Protein AF-A0A5C0SDE1-F1 (afdb_monomer_lite)

Foldseek 3Di:
DLVVLVVLLVQLVCQQVVLVVVCVVPVDDSVVSNVVSVVSNVVSVVCNVPPDDPPVCCVVVVVVVVVVVVVD

Radius of gyration: 16.06 Å; chains: 1; bounding box: 26×16×50 Å

Sequence (72 aa):
MFYVGVILLIFGSIFVYGTKYLMKIFKWNPINIKFIGLFIAVIGIFMIINGEFPKSLEFIRYFKGKGVLLWK

pLDDT: mean 82.17, std 15.5, range [37.78, 95.56]

Organism: Crassaminicella thermophila (NCBI:txid2599308)

Structure (mmCIF, N/CA/C/O backbone):
data_AF-A0A5C0SDE1-F1
#
_entry.id   AF-A0A5C0SDE1-F1
#
loop_
_atom_site.group_PDB
_atom_site.id
_atom_site.type_symbol
_atom_site.label_atom_id
_atom_site.label_alt_id
_atom_site.label_comp_id
_atom_site.label_asym_id
_atom_site.label_entity_id
_atom_site.label_seq_id
_atom_site.pdbx_PDB_ins_code
_atom_site.Cartn_x
_atom_site.Cartn_y
_atom_site.Cartn_z
_atom_site.occupancy
_atom_site.B_iso_or_equiv
_atom_site.auth_seq_id
_atom_site.auth_comp_id
_atom_site.auth_asym_id
_atom_site.auth_atom_id
_atom_site.pdbx_PDB_model_num
ATOM 1 N N . MET A 1 1 ? -16.130 3.344 7.305 1.00 78.38 1 MET A N 1
ATOM 2 C CA . MET A 1 1 ? -15.045 3.852 6.422 1.00 78.38 1 MET A CA 1
ATOM 3 C C . MET A 1 1 ? -13.724 3.101 6.578 1.00 78.38 1 MET A C 1
ATOM 5 O O . MET A 1 1 ? -12.988 3.003 5.604 1.00 78.38 1 MET A O 1
ATOM 9 N N . PHE A 1 2 ? -13.451 2.513 7.747 1.00 84.25 2 PHE A N 1
ATOM 10 C CA . PHE A 1 2 ? -12.243 1.725 8.008 1.00 84.25 2 PHE A CA 1
ATOM 11 C C . PHE A 1 2 ? -11.937 0.656 6.938 1.00 84.25 2 PHE A C 1
ATOM 13 O O . PHE A 1 2 ? -10.844 0.647 6.386 1.00 84.25 2 PHE A O 1
ATOM 20 N N . TYR A 1 3 ? -12.911 -0.191 6.574 1.00 86.75 3 TYR A N 1
ATOM 21 C CA 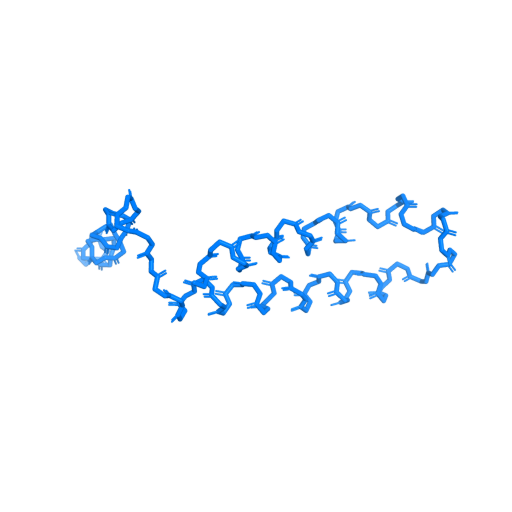. TYR A 1 3 ? -12.708 -1.258 5.579 1.00 86.75 3 TYR A CA 1
ATOM 22 C C . TYR A 1 3 ? -12.281 -0.746 4.198 1.00 86.75 3 TYR A C 1
ATOM 24 O O . TYR A 1 3 ? -11.423 -1.347 3.562 1.00 86.75 3 TYR A O 1
ATOM 32 N N . VAL A 1 4 ? -12.833 0.387 3.752 1.00 89.62 4 VAL A N 1
ATOM 33 C CA . VAL A 1 4 ? -12.438 1.023 2.484 1.00 89.62 4 VAL A CA 1
ATOM 34 C C . VAL A 1 4 ? -10.985 1.488 2.562 1.00 89.62 4 VAL A C 1
ATOM 36 O O . VAL A 1 4 ? -10.215 1.250 1.636 1.00 89.62 4 VAL A O 1
ATOM 39 N N . GLY A 1 5 ? -10.586 2.076 3.693 1.00 90.44 5 GLY A N 1
ATOM 40 C CA . GLY A 1 5 ? -9.196 2.447 3.942 1.00 90.44 5 GLY A CA 1
ATOM 41 C C . GLY A 1 5 ? -8.252 1.240 3.945 1.00 90.44 5 GLY A C 1
ATOM 42 O O . GLY A 1 5 ? -7.195 1.306 3.327 1.00 90.44 5 GLY A O 1
ATOM 43 N N . VAL A 1 6 ? -8.654 0.112 4.546 1.00 91.12 6 VAL A N 1
ATOM 44 C CA . VAL A 1 6 ? -7.883 -1.149 4.518 1.00 91.12 6 VAL A CA 1
ATOM 45 C C . VAL A 1 6 ? -7.712 -1.662 3.089 1.00 91.12 6 VAL A C 1
ATOM 47 O O . VAL A 1 6 ? -6.600 -2.011 2.698 1.00 91.12 6 VAL A O 1
ATOM 50 N N . ILE A 1 7 ? -8.781 -1.661 2.289 1.00 94.75 7 ILE A N 1
ATOM 51 C CA . ILE A 1 7 ? -8.727 -2.065 0.878 1.00 94.75 7 ILE A CA 1
ATOM 52 C C . ILE A 1 7 ? -7.767 -1.160 0.095 1.00 94.75 7 ILE A C 1
ATOM 54 O O . ILE A 1 7 ? -6.902 -1.663 -0.621 1.00 94.75 7 ILE A O 1
ATOM 58 N N . LEU A 1 8 ? -7.861 0.162 0.268 1.00 93.69 8 LEU A N 1
ATOM 59 C CA . LEU A 1 8 ? -6.945 1.122 -0.357 1.00 93.69 8 LEU A CA 1
ATOM 60 C C . LEU A 1 8 ? -5.489 0.872 0.049 1.00 93.69 8 LEU A C 1
ATOM 62 O O . LEU A 1 8 ? -4.601 0.941 -0.795 1.00 93.69 8 LEU A O 1
ATOM 66 N N . LEU A 1 9 ? -5.239 0.528 1.310 1.00 94.56 9 LEU A N 1
ATOM 67 C CA . LEU A 1 9 ? -3.900 0.222 1.814 1.00 94.56 9 LEU A CA 1
ATOM 68 C C . LEU A 1 9 ? -3.335 -1.058 1.175 1.00 94.56 9 LEU A C 1
ATOM 70 O O . LEU A 1 9 ? -2.172 -1.083 0.771 1.00 94.56 9 LEU A O 1
ATOM 74 N N . ILE A 1 10 ? -4.171 -2.089 1.010 1.00 95.31 10 ILE A N 1
ATOM 75 C CA . ILE A 1 10 ? -3.806 -3.325 0.301 1.00 95.31 10 ILE A CA 1
ATOM 76 C C . ILE A 1 10 ? -3.468 -3.016 -1.159 1.00 95.31 10 ILE A C 1
ATOM 78 O O . ILE A 1 10 ? -2.402 -3.408 -1.633 1.00 95.31 10 ILE A O 1
ATOM 82 N N . PHE A 1 11 ? -4.324 -2.272 -1.864 1.00 93.88 11 PHE A N 1
ATOM 83 C CA . PHE A 1 11 ? -4.052 -1.886 -3.248 1.00 93.88 11 PHE A CA 1
ATOM 84 C C . PHE A 1 11 ? -2.785 -1.035 -3.360 1.00 93.88 11 PHE A C 1
ATOM 86 O O . PHE A 1 11 ? -1.921 -1.353 -4.173 1.00 93.88 11 PHE A O 1
ATOM 93 N N . GLY A 1 12 ? -2.619 -0.015 -2.517 1.00 93.44 12 GLY A N 1
ATOM 94 C CA . 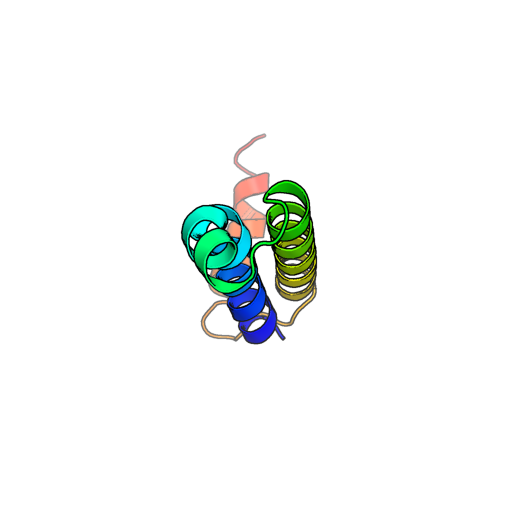GLY A 1 12 ? -1.416 0.816 -2.484 1.00 93.44 12 GLY A CA 1
ATOM 95 C C . GLY A 1 12 ? -0.142 -0.011 -2.282 1.00 93.44 12 GLY A C 1
ATOM 96 O O . GLY A 1 12 ? 0.834 0.170 -3.010 1.00 93.44 12 GLY A O 1
ATOM 97 N N . SER A 1 13 ? -0.179 -0.999 -1.380 1.00 93.44 13 SER A N 1
ATOM 98 C CA . SER A 1 13 ? 0.913 -1.960 -1.179 1.00 93.44 13 SER A CA 1
ATOM 99 C C . SER A 1 13 ? 1.198 -2.788 -2.439 1.00 93.44 13 SER A C 1
ATOM 101 O O . SER A 1 13 ? 2.348 -2.889 -2.870 1.00 93.44 13 SER A O 1
ATOM 103 N N . ILE A 1 14 ? 0.161 -3.309 -3.104 1.00 93.94 14 ILE A N 1
ATOM 104 C CA . ILE A 1 14 ? 0.310 -4.042 -4.371 1.00 93.94 14 ILE A CA 1
ATOM 105 C C . ILE A 1 14 ? 0.934 -3.153 -5.451 1.00 93.94 14 ILE A C 1
ATOM 107 O O . ILE A 1 14 ? 1.797 -3.622 -6.186 1.00 93.94 14 ILE A O 1
ATOM 111 N N . PHE A 1 15 ? 0.570 -1.874 -5.545 1.00 91.56 15 PHE A N 1
ATOM 112 C CA . PHE A 1 15 ? 1.188 -0.963 -6.513 1.00 91.56 15 PHE A CA 1
ATOM 113 C C . PHE A 1 15 ? 2.674 -0.722 -6.210 1.00 91.56 15 PHE A C 1
ATOM 115 O O . PHE A 1 15 ? 3.500 -0.777 -7.122 1.00 91.56 15 PHE A O 1
ATOM 122 N N . VAL A 1 16 ? 3.044 -0.531 -4.940 1.00 92.88 16 VAL A N 1
ATOM 123 C CA . VAL A 1 16 ? 4.440 -0.288 -4.536 1.00 92.88 16 VAL A CA 1
ATOM 124 C C . VAL A 1 16 ? 5.311 -1.541 -4.705 1.00 92.88 16 VAL A C 1
ATOM 126 O O . VAL A 1 16 ? 6.377 -1.474 -5.326 1.00 92.88 16 VAL A O 1
ATOM 129 N N . TYR A 1 17 ? 4.874 -2.701 -4.214 1.00 92.44 17 TYR A N 1
ATOM 130 C CA . TYR A 1 17 ? 5.664 -3.941 -4.268 1.00 92.44 17 TYR A CA 1
ATOM 131 C C . TYR A 1 17 ? 5.500 -4.701 -5.592 1.00 92.44 17 TYR A C 1
ATOM 133 O O . TYR A 1 17 ? 6.454 -5.282 -6.110 1.00 92.44 17 TYR A O 1
ATOM 141 N N . GLY A 1 18 ? 4.317 -4.642 -6.198 1.00 91.56 18 GLY A N 1
ATOM 142 C CA . GLY A 1 18 ? 3.985 -5.260 -7.483 1.00 91.56 18 GLY A CA 1
ATOM 143 C C . GLY A 1 18 ? 4.445 -4.464 -8.705 1.00 91.56 18 GLY A C 1
ATOM 144 O O . GLY A 1 18 ? 4.148 -4.865 -9.833 1.00 91.56 18 GLY A O 1
ATOM 145 N N . THR A 1 19 ? 5.215 -3.383 -8.514 1.00 91.06 19 THR A N 1
ATOM 146 C CA . THR A 1 19 ? 5.722 -2.514 -9.592 1.00 91.06 19 THR A CA 1
ATOM 147 C C . THR A 1 19 ? 6.326 -3.316 -10.754 1.00 91.06 19 THR A C 1
ATOM 149 O O . THR A 1 19 ? 6.069 -3.008 -11.912 1.00 91.06 19 THR A O 1
ATOM 152 N N . LYS A 1 20 ? 7.071 -4.399 -10.476 1.00 89.56 20 LYS A N 1
ATOM 153 C CA . LYS A 1 20 ? 7.698 -5.249 -11.510 1.00 89.56 20 LYS A CA 1
ATOM 154 C C . LYS A 1 20 ? 6.679 -5.903 -12.453 1.00 89.56 20 LYS A C 1
ATOM 156 O O . LYS A 1 20 ? 6.949 -6.024 -13.646 1.00 89.56 20 LYS A O 1
ATOM 161 N N . TYR A 1 21 ? 5.529 -6.332 -11.935 1.00 90.88 21 TYR A N 1
ATOM 162 C CA . TYR A 1 21 ? 4.457 -6.921 -12.743 1.00 90.88 21 TYR A CA 1
ATOM 163 C C . TYR A 1 21 ? 3.711 -5.840 -13.526 1.00 90.88 21 TYR A C 1
ATOM 165 O O . TYR A 1 21 ? 3.478 -5.992 -14.722 1.00 90.88 21 TYR A O 1
ATOM 173 N N . LEU A 1 22 ? 3.426 -4.709 -12.880 1.00 88.25 22 LEU A N 1
ATOM 174 C CA . LEU A 1 22 ? 2.741 -3.579 -13.506 1.00 88.25 22 LEU A CA 1
ATOM 175 C C . LEU A 1 22 ? 3.565 -2.943 -14.630 1.00 88.25 22 LEU A C 1
ATOM 177 O O . LEU A 1 22 ? 3.016 -2.611 -15.676 1.00 88.25 22 LEU A O 1
ATOM 181 N N . MET A 1 23 ? 4.887 -2.856 -14.478 1.00 91.69 23 MET A N 1
ATOM 182 C CA . MET A 1 23 ? 5.786 -2.401 -15.542 1.00 91.69 23 MET A CA 1
ATOM 183 C C . MET A 1 23 ? 5.703 -3.279 -16.794 1.00 91.69 23 MET A C 1
ATOM 185 O O . MET A 1 23 ? 5.750 -2.753 -17.903 1.00 91.69 23 MET A O 1
ATOM 189 N N . LYS A 1 24 ? 5.562 -4.604 -16.639 1.00 90.12 24 LYS A N 1
ATOM 190 C CA . LYS A 1 24 ? 5.446 -5.524 -17.783 1.00 90.12 24 LYS A CA 1
ATOM 191 C C . LYS A 1 24 ? 4.148 -5.320 -18.565 1.00 90.12 24 LYS A C 1
ATOM 193 O O . LYS A 1 24 ? 4.156 -5.484 -19.778 1.00 90.12 24 LYS A O 1
ATOM 198 N N . ILE A 1 25 ? 3.063 -4.969 -17.877 1.00 91.38 25 ILE A N 1
ATOM 199 C CA . ILE A 1 25 ? 1.733 -4.805 -18.478 1.00 91.38 25 ILE A CA 1
ATOM 200 C C . ILE A 1 25 ? 1.579 -3.403 -19.079 1.00 91.38 25 ILE A C 1
ATOM 202 O O . ILE A 1 25 ? 1.186 -3.261 -20.231 1.00 91.38 25 ILE A O 1
ATOM 206 N N . PHE A 1 26 ? 1.924 -2.365 -18.314 1.00 86.88 26 PHE A N 1
ATOM 207 C CA . PHE A 1 26 ? 1.618 -0.973 -18.658 1.00 86.88 26 PHE A CA 1
ATOM 208 C C . PHE A 1 26 ? 2.792 -0.208 -19.285 1.00 86.88 26 PHE A C 1
ATOM 210 O O . PHE A 1 26 ? 2.599 0.914 -19.744 1.00 86.88 26 PHE A O 1
ATOM 217 N N . LYS A 1 27 ? 4.011 -0.774 -19.300 1.00 88.31 27 LYS A N 1
ATOM 218 C CA . LYS A 1 27 ? 5.251 -0.110 -19.769 1.00 88.31 27 LYS A CA 1
ATOM 219 C C . LYS A 1 27 ? 5.498 1.270 -19.137 1.00 88.31 27 LYS A C 1
ATOM 221 O O . LYS A 1 27 ? 6.148 2.131 -19.721 1.00 88.31 27 LYS A O 1
ATOM 226 N N . TRP A 1 28 ? 4.971 1.492 -17.937 1.00 88.00 28 TRP A N 1
ATOM 227 C CA . TRP A 1 28 ? 5.123 2.745 -17.206 1.00 88.00 28 TRP A CA 1
ATOM 228 C C . TRP A 1 28 ? 6.447 2.814 -16.452 1.00 88.00 28 TRP A C 1
ATOM 230 O O . TRP A 1 28 ? 7.035 1.796 -16.081 1.00 88.00 28 TRP A O 1
ATOM 240 N N . ASN A 1 29 ? 6.891 4.043 -16.183 1.00 92.50 29 ASN A N 1
ATOM 241 C CA . ASN A 1 29 ? 8.071 4.284 -15.367 1.00 92.50 29 ASN A CA 1
ATOM 242 C C . ASN A 1 29 ? 7.816 3.786 -13.923 1.00 92.50 29 ASN A C 1
ATOM 244 O O . ASN A 1 29 ? 6.801 4.169 -13.326 1.00 92.50 29 ASN A O 1
ATOM 248 N N . PRO A 1 30 ? 8.710 2.963 -13.336 1.00 90.00 30 PRO A N 1
ATOM 249 C CA . PRO A 1 30 ? 8.556 2.432 -11.978 1.00 90.00 30 PRO A CA 1
ATOM 250 C C . PRO A 1 30 ? 8.335 3.506 -10.917 1.00 90.00 30 PRO A C 1
ATOM 252 O O . PRO A 1 30 ? 7.624 3.265 -9.942 1.00 90.00 30 PRO A O 1
ATOM 255 N N . ILE A 1 31 ? 8.945 4.680 -11.092 1.00 92.81 31 ILE A N 1
ATOM 256 C CA . ILE A 1 31 ? 8.835 5.786 -10.136 1.00 92.81 31 ILE A CA 1
ATOM 257 C C . ILE A 1 31 ? 7.381 6.253 -10.037 1.00 92.81 31 ILE A C 1
ATOM 259 O O . ILE A 1 31 ? 6.859 6.375 -8.933 1.00 92.81 31 ILE A O 1
ATOM 263 N N . ASN A 1 32 ? 6.696 6.412 -11.173 1.00 92.38 32 ASN A N 1
ATOM 264 C CA . ASN A 1 32 ? 5.310 6.879 -11.210 1.00 92.38 32 ASN A CA 1
ATOM 265 C C . ASN A 1 32 ? 4.363 5.871 -10.550 1.00 92.38 32 ASN A C 1
ATOM 267 O O . ASN A 1 32 ? 3.506 6.257 -9.760 1.00 92.38 32 ASN A O 1
ATOM 271 N N . ILE A 1 33 ? 4.552 4.575 -10.820 1.00 91.81 33 ILE A N 1
ATOM 272 C CA . ILE A 1 33 ? 3.737 3.505 -10.222 1.00 91.81 33 ILE A CA 1
ATOM 273 C C . ILE A 1 33 ? 3.897 3.498 -8.697 1.00 91.81 33 ILE A C 1
ATOM 275 O O . ILE A 1 33 ? 2.904 3.446 -7.970 1.00 91.81 33 ILE A O 1
ATOM 279 N N . LYS A 1 34 ? 5.138 3.598 -8.204 1.00 92.81 34 LYS A N 1
ATOM 280 C CA . LYS A 1 34 ? 5.415 3.659 -6.764 1.00 92.81 34 LYS A CA 1
ATOM 281 C C . LYS A 1 34 ? 4.822 4.906 -6.125 1.00 92.81 34 LYS A C 1
ATOM 283 O O . LYS A 1 3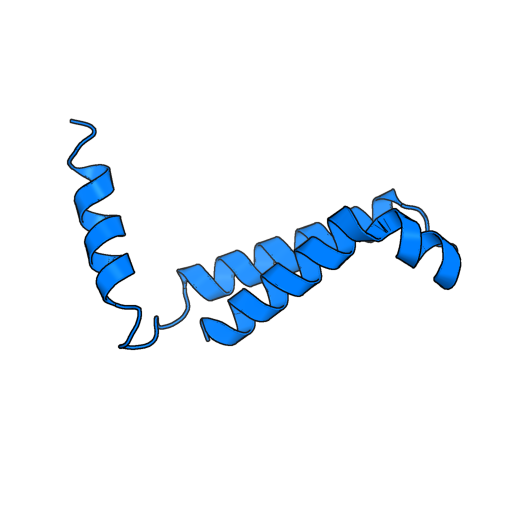4 ? 4.268 4.807 -5.036 1.00 92.81 34 LYS A O 1
ATOM 288 N N . PHE A 1 35 ? 4.913 6.053 -6.794 1.00 95.06 35 PHE A N 1
ATOM 289 C CA . PHE A 1 35 ? 4.383 7.309 -6.274 1.00 95.06 35 PHE A CA 1
ATOM 290 C C . PHE A 1 35 ? 2.855 7.269 -6.156 1.00 95.06 35 PHE A C 1
ATOM 292 O O . PHE A 1 35 ? 2.306 7.634 -5.120 1.00 95.06 35 PHE A O 1
ATOM 299 N N . ILE A 1 36 ? 2.173 6.734 -7.173 1.00 94.06 36 ILE A N 1
ATOM 300 C CA . ILE A 1 36 ? 0.717 6.535 -7.158 1.00 94.06 36 ILE A CA 1
ATOM 301 C C . ILE A 1 36 ? 0.321 5.537 -6.064 1.00 94.06 36 ILE A C 1
ATOM 303 O O . ILE A 1 36 ? -0.581 5.816 -5.276 1.00 94.06 36 ILE A O 1
ATOM 307 N N . GLY A 1 37 ? 1.016 4.400 -5.969 1.00 93.81 37 GLY A N 1
ATOM 308 C CA . GLY A 1 37 ? 0.757 3.397 -4.934 1.00 93.81 37 GLY A CA 1
ATOM 309 C C . GLY A 1 37 ? 0.934 3.947 -3.519 1.00 93.81 37 GLY A C 1
ATOM 310 O O . GLY A 1 37 ? 0.093 3.711 -2.652 1.00 93.81 37 GLY A O 1
ATOM 311 N N . LEU A 1 38 ? 1.985 4.741 -3.301 1.00 95.56 38 LEU A N 1
ATOM 312 C CA . LEU A 1 38 ? 2.240 5.411 -2.029 1.00 95.56 38 LEU A CA 1
ATOM 313 C C . LEU A 1 38 ? 1.145 6.435 -1.706 1.00 95.56 38 LEU A C 1
ATOM 315 O O . LEU A 1 38 ? 0.641 6.450 -0.586 1.00 95.56 38 LEU A O 1
ATOM 319 N N . PHE A 1 39 ? 0.726 7.241 -2.681 1.00 95.50 39 PHE A N 1
ATOM 320 C CA . PHE A 1 39 ? -0.348 8.217 -2.496 1.00 95.50 39 PHE A CA 1
ATOM 321 C C . PHE A 1 39 ? -1.674 7.545 -2.105 1.00 95.50 39 PHE A C 1
ATOM 323 O O . PHE A 1 39 ? -2.322 7.958 -1.141 1.00 95.50 39 PHE A O 1
ATOM 330 N N . ILE A 1 40 ? -2.033 6.448 -2.780 1.00 94.88 40 ILE A N 1
ATOM 331 C CA . ILE A 1 40 ? -3.215 5.636 -2.451 1.00 94.88 40 ILE A CA 1
ATOM 332 C C . ILE A 1 40 ? -3.107 5.064 -1.030 1.00 94.88 40 ILE A C 1
ATOM 334 O O . ILE A 1 40 ? -4.073 5.127 -0.266 1.00 94.88 40 ILE A O 1
ATOM 338 N N . ALA A 1 41 ? -1.937 4.541 -0.650 1.00 94.25 41 ALA A N 1
ATOM 339 C CA . ALA A 1 41 ? -1.716 3.999 0.688 1.00 94.25 41 ALA A CA 1
ATOM 340 C C . ALA A 1 41 ? -1.859 5.076 1.777 1.00 94.25 41 ALA A C 1
ATOM 342 O O . ALA A 1 41 ? -2.495 4.823 2.800 1.00 94.25 41 ALA A O 1
ATOM 343 N N . VAL A 1 42 ? -1.335 6.285 1.549 1.00 94.81 42 VAL A N 1
ATOM 344 C CA . VAL A 1 42 ? -1.462 7.418 2.483 1.00 94.81 42 VAL A CA 1
ATOM 345 C C . VAL A 1 42 ? -2.926 7.812 2.673 1.00 94.81 42 VAL A C 1
ATOM 347 O O . VAL A 1 42 ? -3.366 7.979 3.812 1.00 94.81 42 VAL A O 1
ATOM 350 N N . ILE A 1 43 ? -3.708 7.892 1.592 1.00 93.25 43 ILE A N 1
ATOM 351 C CA . ILE A 1 43 ? -5.154 8.152 1.684 1.00 93.25 43 ILE A CA 1
ATOM 352 C C . ILE A 1 43 ? -5.847 7.038 2.479 1.00 93.25 43 ILE A C 1
ATOM 354 O O . ILE A 1 43 ? -6.634 7.327 3.381 1.00 93.25 43 ILE A O 1
ATOM 358 N N . GLY A 1 44 ? -5.513 5.773 2.206 1.00 92.62 44 GLY A N 1
ATOM 359 C CA . GLY A 1 44 ? -6.041 4.625 2.947 1.00 92.62 44 GLY A CA 1
ATOM 360 C C . GLY A 1 44 ? -5.751 4.705 4.449 1.00 92.62 44 GLY A C 1
ATOM 361 O O . GLY A 1 44 ? -6.655 4.504 5.260 1.00 92.62 44 GLY A O 1
ATOM 362 N N . ILE A 1 45 ? -4.527 5.086 4.828 1.00 91.31 45 ILE A N 1
ATOM 363 C CA . ILE A 1 45 ? -4.132 5.313 6.227 1.00 91.31 45 ILE A CA 1
ATOM 364 C C . ILE A 1 45 ? -4.969 6.432 6.854 1.00 91.31 45 ILE A C 1
ATOM 366 O O . ILE A 1 45 ? -5.515 6.247 7.943 1.00 91.31 45 ILE A O 1
ATOM 370 N N . PHE A 1 46 ? -5.125 7.569 6.172 1.00 89.75 46 PHE A N 1
ATOM 371 C CA . PHE A 1 46 ? -5.954 8.674 6.664 1.00 89.75 46 PHE A CA 1
ATOM 372 C C . PHE A 1 46 ? -7.413 8.248 6.877 1.00 89.75 46 PHE A C 1
ATOM 374 O O . PHE A 1 46 ? -8.014 8.595 7.895 1.00 89.75 46 PHE A O 1
ATOM 381 N N . MET A 1 47 ? -7.974 7.456 5.961 1.00 88.81 47 MET A N 1
ATOM 382 C CA . MET A 1 47 ? -9.337 6.926 6.080 1.00 88.81 47 MET A CA 1
ATOM 383 C C . MET A 1 47 ? -9.484 5.902 7.208 1.00 88.81 47 MET A C 1
ATOM 385 O O . MET A 1 47 ? -10.552 5.809 7.808 1.00 88.81 47 MET A O 1
ATOM 389 N N . ILE A 1 48 ? -8.436 5.136 7.512 1.00 89.44 48 ILE A N 1
ATOM 390 C CA . ILE A 1 48 ? -8.415 4.221 8.658 1.00 89.44 48 ILE A CA 1
ATOM 391 C C . ILE A 1 48 ? -8.369 4.999 9.974 1.00 89.44 48 ILE A C 1
ATOM 393 O O . ILE A 1 48 ? -9.089 4.656 10.907 1.00 89.44 48 ILE A O 1
ATOM 397 N N . ILE A 1 49 ? -7.531 6.035 10.057 1.00 84.62 49 ILE A N 1
ATOM 398 C CA . ILE A 1 49 ? -7.346 6.813 11.287 1.00 84.62 49 ILE A CA 1
ATOM 399 C C . ILE A 1 49 ? -8.592 7.641 11.616 1.00 84.62 49 ILE A C 1
ATOM 401 O O . ILE A 1 49 ? -8.984 7.689 12.781 1.00 84.62 49 ILE A O 1
ATOM 405 N N . ASN A 1 50 ? -9.195 8.278 10.607 1.00 83.06 50 ASN A N 1
ATOM 406 C CA . ASN A 1 50 ? -10.373 9.137 10.773 1.00 83.06 50 ASN A CA 1
ATOM 407 C C . ASN A 1 50 ? -11.701 8.384 10.638 1.00 83.06 50 ASN A C 1
ATOM 409 O O . ASN A 1 50 ? -12.756 8.925 10.958 1.00 83.06 50 ASN A O 1
ATOM 413 N N . GLY A 1 51 ? -11.675 7.159 10.118 1.00 80.19 51 GLY A N 1
ATOM 414 C CA . GLY A 1 51 ? -12.870 6.355 9.943 1.00 80.19 51 GLY A CA 1
ATOM 415 C C . GLY A 1 51 ? -13.355 5.760 11.258 1.00 80.19 51 GLY A C 1
ATOM 416 O O . GLY A 1 51 ? -12.569 5.375 12.121 1.00 80.19 51 GLY A O 1
ATOM 417 N N . GLU A 1 52 ? -14.670 5.603 11.376 1.00 73.81 52 GLU A N 1
ATOM 418 C CA . GLU A 1 52 ? -15.259 4.819 12.459 1.00 73.81 52 GLU A CA 1
ATOM 419 C C . GLU A 1 52 ? -14.728 3.380 12.403 1.00 73.81 52 GLU A C 1
ATOM 421 O O . GLU A 1 52 ? -14.865 2.682 11.385 1.00 73.81 52 GLU A O 1
ATOM 426 N N . PHE A 1 53 ? -14.082 2.964 13.495 1.00 73.56 53 PHE A N 1
ATOM 427 C CA . PHE A 1 53 ? -13.641 1.591 13.695 1.00 73.56 53 PHE A CA 1
ATOM 428 C C . PHE A 1 53 ? -14.879 0.708 13.879 1.00 73.56 53 PHE A C 1
ATOM 430 O O . PHE A 1 53 ? -15.775 1.072 14.642 1.00 73.56 53 PHE A O 1
ATOM 437 N N . PRO A 1 54 ? -14.965 -0.449 13.206 1.00 76.81 54 PRO A N 1
ATOM 438 C CA . PRO A 1 54 ? -16.077 -1.363 13.427 1.00 76.81 54 PRO A CA 1
ATOM 439 C C . PRO A 1 54 ? -16.042 -1.873 14.873 1.00 76.81 54 PRO A C 1
ATOM 441 O O . PRO A 1 54 ? -14.965 -2.073 15.432 1.00 76.81 54 PRO A O 1
ATOM 444 N N . LYS A 1 55 ? -17.218 -2.124 15.464 1.00 71.94 55 LYS A N 1
ATOM 445 C CA . LYS A 1 55 ? -17.365 -2.548 16.873 1.00 71.94 55 LYS A CA 1
ATOM 446 C C . LYS A 1 55 ? -16.505 -3.766 17.235 1.00 71.94 55 LYS A C 1
ATOM 448 O O . LYS A 1 55 ? -15.996 -3.861 18.343 1.00 71.94 55 LYS A O 1
ATOM 453 N N . SER A 1 56 ? -16.272 -4.666 16.279 1.00 74.88 56 SER A N 1
ATOM 454 C CA . SER A 1 56 ? -15.397 -5.833 16.446 1.00 74.88 56 SER A CA 1
ATOM 455 C C . SER A 1 56 ? -13.910 -5.494 16.606 1.00 74.88 56 SER A C 1
ATOM 457 O O . SER A 1 56 ? -13.163 -6.319 17.118 1.00 74.88 56 SER A O 1
ATOM 459 N N . LEU A 1 57 ? -13.471 -4.303 16.187 1.00 70.06 57 LEU A N 1
ATOM 460 C CA . LEU A 1 57 ? -12.087 -3.819 16.247 1.00 70.06 57 LEU A CA 1
ATOM 461 C C . LEU A 1 57 ? -11.906 -2.657 17.240 1.00 70.06 57 LEU A C 1
ATOM 463 O O . LEU A 1 57 ? -10.810 -2.104 17.344 1.00 70.06 57 LEU A O 1
ATOM 467 N N . GLU A 1 58 ? -12.933 -2.305 18.022 1.00 69.25 58 GLU A N 1
ATOM 468 C CA . GLU A 1 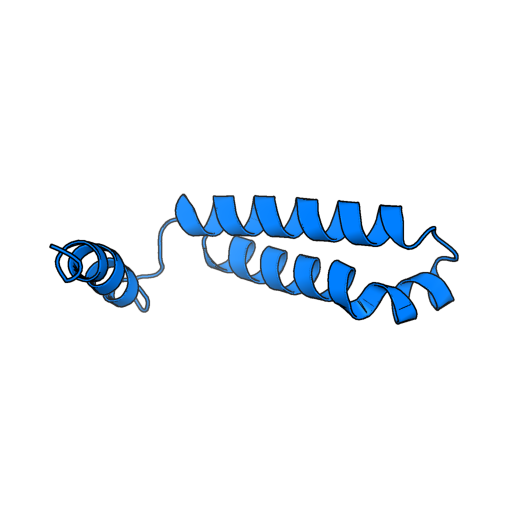58 ? -12.827 -1.279 19.072 1.00 69.25 58 GLU A CA 1
ATOM 469 C C . GLU A 1 58 ? -11.765 -1.621 20.130 1.00 69.25 58 GLU A C 1
ATOM 471 O O . GLU A 1 58 ? -11.147 -0.715 20.694 1.00 69.25 58 GLU A O 1
ATOM 476 N N . PHE A 1 59 ? -11.462 -2.908 20.347 1.00 72.44 59 PHE A N 1
ATOM 477 C CA . PHE A 1 59 ? -10.390 -3.341 21.251 1.00 72.44 59 PHE A CA 1
ATOM 478 C C . PHE A 1 59 ? -9.013 -2.785 20.843 1.00 72.44 59 PHE A C 1
ATOM 480 O O . PHE A 1 59 ? -8.193 -2.470 21.705 1.00 72.44 59 PHE A O 1
ATOM 487 N N . ILE A 1 60 ? -8.762 -2.572 19.545 1.00 68.94 60 ILE A N 1
ATOM 488 C CA . ILE A 1 60 ? -7.517 -1.960 19.051 1.00 68.94 60 ILE A CA 1
ATOM 489 C C . ILE A 1 60 ? -7.415 -0.504 19.526 1.00 68.94 60 ILE A C 1
ATOM 491 O O . ILE A 1 60 ? -6.326 -0.017 19.837 1.00 68.94 60 ILE A O 1
ATOM 495 N N . ARG A 1 61 ? -8.551 0.191 19.670 1.00 62.78 61 ARG A N 1
ATOM 496 C CA . ARG A 1 61 ? -8.602 1.558 20.204 1.00 62.78 61 ARG A CA 1
ATOM 497 C C . ARG A 1 61 ? -8.165 1.603 21.671 1.00 62.78 61 ARG A C 1
ATOM 499 O O . ARG A 1 61 ? -7.453 2.528 22.058 1.00 62.78 61 ARG A O 1
ATOM 506 N N . TYR A 1 62 ? -8.510 0.579 22.456 1.00 6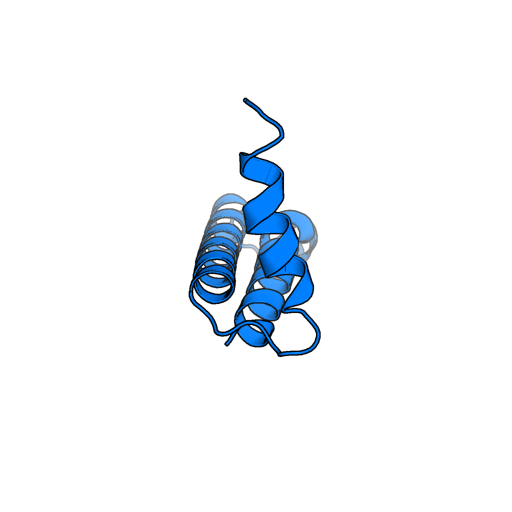2.25 62 TYR A N 1
ATOM 507 C CA . TYR A 1 62 ? -8.026 0.421 23.833 1.00 62.25 62 TYR A CA 1
ATOM 508 C C . TYR A 1 62 ? -6.501 0.244 23.898 1.00 62.25 62 TYR A C 1
ATOM 510 O O . TYR A 1 62 ? -5.850 0.844 24.757 1.00 62.25 62 TYR A O 1
ATOM 518 N N . PHE A 1 63 ? -5.906 -0.504 22.964 1.00 62.88 63 PHE A N 1
ATOM 519 C CA . PHE A 1 63 ? -4.447 -0.639 22.874 1.00 62.88 63 PHE A CA 1
ATOM 520 C C . PHE A 1 63 ? -3.754 0.657 22.437 1.00 62.88 63 PHE A C 1
ATOM 522 O O . PHE A 1 63 ? -2.710 1.000 22.994 1.00 62.88 63 PHE A O 1
ATOM 529 N N . LYS A 1 64 ? -4.357 1.432 21.524 1.00 56.94 64 LYS A N 1
ATOM 530 C CA . LYS A 1 64 ? -3.841 2.750 21.110 1.00 56.94 64 LYS A CA 1
ATOM 531 C C . LYS A 1 64 ? -3.735 3.733 22.289 1.00 56.94 64 LYS A C 1
ATOM 533 O O . LYS A 1 64 ? -2.810 4.535 22.321 1.00 56.94 64 LYS A O 1
ATOM 538 N N . GLY A 1 65 ? -4.642 3.646 23.268 1.00 52.91 65 GLY A N 1
ATOM 539 C CA . GLY A 1 65 ? -4.614 4.469 24.485 1.00 52.91 65 GLY A CA 1
ATOM 540 C C . GLY A 1 65 ? -3.596 4.018 25.543 1.00 52.91 65 GLY A C 1
ATOM 541 O O . GLY A 1 65 ? -2.984 4.860 26.193 1.00 52.91 65 GLY A O 1
ATOM 542 N N . LYS A 1 66 ? -3.372 2.706 25.711 1.00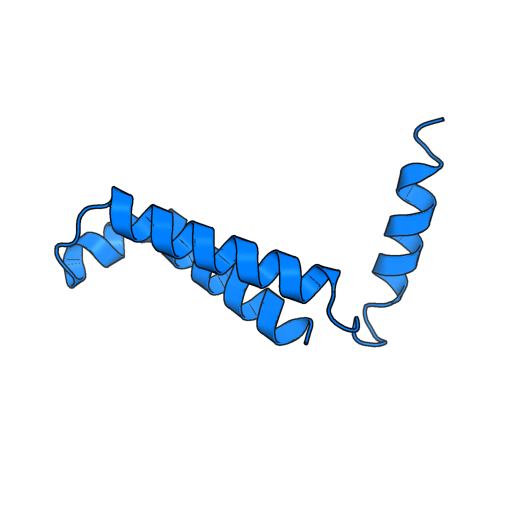 51.09 66 LYS A N 1
ATOM 543 C CA . LYS A 1 66 ? -2.424 2.168 26.712 1.00 51.09 66 LYS A CA 1
ATOM 544 C C . LYS A 1 66 ? -0.974 2.078 26.228 1.00 51.09 66 LYS A C 1
ATOM 546 O O . LYS A 1 66 ? -0.071 2.185 27.051 1.00 51.09 66 LYS A O 1
ATOM 551 N N . GLY A 1 67 ? -0.731 1.936 24.924 1.00 49.56 67 GLY A N 1
ATOM 552 C CA . GLY A 1 67 ? 0.630 1.895 24.369 1.00 49.56 67 GLY A CA 1
ATOM 553 C C . GLY A 1 67 ? 1.422 3.193 24.571 1.00 49.56 67 GLY A C 1
ATOM 554 O O . GLY A 1 67 ? 2.640 3.151 24.681 1.00 49.56 67 GLY A O 1
ATOM 555 N N . VAL A 1 68 ? 0.735 4.335 24.699 1.00 49.91 68 VAL A N 1
ATOM 556 C CA . VAL A 1 68 ? 1.350 5.648 24.982 1.00 49.91 68 VAL A CA 1
ATOM 557 C C . VAL A 1 68 ? 1.707 5.815 26.470 1.00 49.91 68 VAL A C 1
ATOM 559 O O . VAL A 1 68 ? 2.587 6.598 26.809 1.00 49.91 68 VAL A O 1
ATOM 562 N N . LEU A 1 69 ? 1.062 5.063 27.368 1.00 46.75 69 LEU A N 1
ATOM 563 C CA . LEU A 1 69 ? 1.283 5.127 28.820 1.00 46.75 69 LEU A CA 1
ATOM 564 C C . LEU A 1 69 ? 2.382 4.179 29.324 1.00 46.75 69 LEU A C 1
ATOM 566 O O . LEU A 1 69 ? 2.826 4.340 30.451 1.00 46.75 69 LEU A O 1
ATOM 570 N N . LEU A 1 70 ? 2.835 3.221 28.507 1.00 45.84 70 LEU A N 1
ATOM 571 C CA . LEU A 1 70 ? 3.927 2.291 28.844 1.00 45.84 70 LEU A CA 1
ATOM 572 C C . LEU A 1 70 ? 5.318 2.789 28.396 1.00 45.84 70 LEU A C 1
ATOM 574 O O . LEU A 1 70 ? 6.289 2.045 28.471 1.00 45.84 70 LEU A O 1
ATOM 578 N N . TRP A 1 71 ? 5.404 4.032 27.915 1.00 44.44 71 TRP A N 1
ATOM 579 C CA . TRP A 1 71 ? 6.642 4.731 27.531 1.00 44.44 71 TRP A CA 1
ATOM 580 C C . TRP A 1 71 ? 6.894 5.980 28.397 1.00 44.44 71 TRP A C 1
ATOM 582 O O . TRP A 1 71 ? 7.538 6.934 27.959 1.00 44.44 71 TRP A O 1
ATOM 592 N N . LYS A 1 72 ? 6.360 5.990 29.621 1.00 37.78 72 LYS A N 1
ATOM 593 C CA . LYS A 1 72 ? 6.709 6.955 30.665 1.00 37.78 72 LYS A CA 1
ATOM 594 C C . LYS A 1 72 ? 7.233 6.233 31.891 1.00 37.78 72 LYS A C 1
ATOM 596 O O . LYS A 1 72 ? 6.638 5.191 32.236 1.00 37.78 72 LYS A O 1
#

Secondary structure (DSSP, 8-state):
-HHHHHHHHHHHHHHHHTHHHHHHHH---HHHHHHHHHHHHHHHHHHHHHSPPPGGGHHHHHHHHHTTGGG-